Protein AF-A0A7J7R037-F1 (afdb_monomer_lite)

InterPro domains:
  IPR024990 Anaphase-promoting complex subunit 1 [PTHR12827] (2-109)
  IPR041221 Anaphase-promoting complex subunit 1, C-terminal [PF18122] (2-91)

Sequence (140 aa):
MSETSELWQIKLVLEFFSSRSHQERLQTHPKRGLFMNSEFLPVVKCSIDNTLDQWLQAGGDVCLHAYLSGQPWEESQLSMLACFLVYHSVPAPRHLPSVGLEGSTSFAELLFKCKQLKMPVRALLRLAPLLLGNPQPMVM

Structure (mmCIF, N/CA/C/O backbone):
data_AF-A0A7J7R037-F1
#
_entry.id   AF-A0A7J7R037-F1
#
loop_
_atom_site.group_PDB
_atom_site.id
_atom_site.type_symbol
_atom_site.label_atom_id
_atom_site.label_alt_id
_atom_site.label_comp_id
_atom_site.label_asym_id
_atom_site.label_entity_id
_atom_site.label_seq_id
_atom_site.pdbx_PDB_ins_code
_atom_site.Cartn_x
_atom_site.Cartn_y
_atom_site.Cartn_z
_atom_site.occupancy
_atom_site.B_iso_or_equiv
_atom_site.auth_seq_id
_atom_site.auth_comp_id
_atom_site.auth_asym_id
_atom_site.auth_atom_id
_atom_site.pdbx_PDB_model_num
ATOM 1 N N . MET A 1 1 ? -4.457 20.811 -0.399 1.00 49.62 1 MET A N 1
ATOM 2 C CA . MET A 1 1 ? -4.689 19.355 -0.501 1.00 49.62 1 MET A CA 1
ATOM 3 C C . MET A 1 1 ? -3.396 18.734 -0.996 1.00 49.62 1 MET A C 1
ATOM 5 O O . MET A 1 1 ? -2.815 19.300 -1.910 1.00 49.62 1 MET A O 1
ATOM 9 N N . SER A 1 2 ? -2.897 17.674 -0.360 1.00 63.12 2 SER A N 1
ATOM 10 C CA . SER A 1 2 ? -1.714 16.962 -0.861 1.00 63.12 2 SER A CA 1
ATOM 11 C C . SER A 1 2 ? -2.147 16.063 -2.022 1.00 63.12 2 SER A C 1
ATOM 13 O O . SER A 1 2 ? -3.091 15.285 -1.874 1.00 63.12 2 SER A O 1
ATOM 15 N N . GLU A 1 3 ? -1.539 16.230 -3.194 1.00 82.69 3 GLU A N 1
ATOM 16 C CA . GLU A 1 3 ? -1.878 15.465 -4.394 1.00 82.69 3 GLU A CA 1
ATOM 17 C C . GLU A 1 3 ? -1.065 14.165 -4.451 1.00 82.69 3 GLU A C 1
ATOM 19 O O . GLU A 1 3 ? 0.148 14.170 -4.282 1.00 82.69 3 GLU A O 1
ATOM 24 N N . THR A 1 4 ? -1.724 13.033 -4.716 1.00 93.25 4 THR A N 1
ATOM 25 C CA . THR A 1 4 ? -1.071 11.712 -4.854 1.00 93.25 4 THR A CA 1
ATOM 26 C C . THR A 1 4 ? -0.786 11.338 -6.314 1.00 93.25 4 THR A C 1
ATOM 28 O O . THR A 1 4 ? -0.434 10.196 -6.617 1.00 93.25 4 THR A O 1
ATOM 31 N N . SER A 1 5 ? -0.952 12.286 -7.239 1.00 92.62 5 SER A N 1
ATOM 32 C CA . SER A 1 5 ? -0.840 12.099 -8.692 1.00 92.62 5 SER A CA 1
ATOM 33 C C . SER A 1 5 ? 0.543 11.593 -9.116 1.00 92.62 5 SER A C 1
ATOM 35 O O . SER A 1 5 ? 0.643 10.630 -9.877 1.00 92.62 5 SER A O 1
ATOM 37 N N . GLU A 1 6 ? 1.610 12.173 -8.575 1.00 93.62 6 GLU A N 1
ATOM 38 C CA . GLU A 1 6 ? 2.991 11.750 -8.839 1.00 93.62 6 GLU A CA 1
ATOM 39 C C . GLU A 1 6 ? 3.255 10.329 -8.325 1.00 93.62 6 GLU A C 1
ATOM 41 O O . GLU A 1 6 ? 3.854 9.501 -9.014 1.00 93.62 6 GLU A O 1
ATOM 46 N N . LEU A 1 7 ? 2.726 9.993 -7.144 1.00 95.19 7 LEU A N 1
ATOM 47 C CA . LEU A 1 7 ? 2.860 8.656 -6.568 1.00 95.19 7 LEU A CA 1
ATOM 48 C C . LEU A 1 7 ? 2.151 7.592 -7.417 1.00 95.19 7 LEU A C 1
ATOM 50 O O . LEU A 1 7 ? 2.667 6.483 -7.577 1.00 95.19 7 LEU A O 1
ATOM 54 N N . TRP A 1 8 ? 1.004 7.929 -8.016 1.00 94.56 8 TRP A N 1
ATOM 55 C CA . TRP A 1 8 ? 0.341 7.073 -9.003 1.00 94.56 8 TRP A CA 1
ATOM 56 C C . TRP A 1 8 ? 1.224 6.813 -10.222 1.00 94.56 8 TRP A C 1
ATOM 58 O O . TRP A 1 8 ? 1.321 5.670 -10.670 1.00 94.56 8 TRP A O 1
ATOM 68 N N . GLN A 1 9 ? 1.890 7.841 -10.747 1.00 94.19 9 GLN A N 1
ATOM 69 C CA . GLN A 1 9 ? 2.790 7.692 -11.892 1.00 94.19 9 GLN A CA 1
ATOM 70 C C . GLN A 1 9 ? 3.982 6.794 -11.547 1.00 94.19 9 GLN A C 1
ATOM 72 O O . GLN A 1 9 ? 4.280 5.862 -12.296 1.00 94.19 9 GLN A O 1
ATOM 77 N N . ILE A 1 10 ? 4.611 7.002 -10.385 1.00 93.50 10 ILE A N 1
ATOM 78 C CA . ILE A 1 10 ? 5.717 6.155 -9.915 1.00 93.50 10 ILE A CA 1
ATOM 79 C C . ILE A 1 10 ? 5.256 4.703 -9.767 1.00 93.50 10 ILE A C 1
ATOM 81 O O . ILE A 1 10 ? 5.921 3.786 -10.252 1.00 93.50 10 ILE A O 1
ATOM 85 N N . LYS A 1 11 ? 4.095 4.474 -9.148 1.00 93.94 11 LYS A N 1
ATOM 86 C CA . LYS A 1 11 ? 3.514 3.135 -9.010 1.00 93.94 11 LYS A CA 1
ATOM 87 C C . LYS A 1 11 ? 3.309 2.460 -10.366 1.00 93.94 11 LYS A C 1
ATOM 89 O O . LYS A 1 11 ? 3.709 1.308 -10.523 1.00 93.94 11 LYS A O 1
ATOM 94 N N . LEU A 1 12 ? 2.732 3.164 -11.340 1.00 92.06 12 LEU A N 1
ATOM 95 C CA . LEU A 1 12 ? 2.508 2.635 -12.689 1.00 92.06 12 LEU A CA 1
ATOM 96 C C . LEU A 1 12 ? 3.821 2.258 -13.377 1.00 92.06 12 LEU A C 1
ATOM 98 O O . LEU A 1 12 ? 3.905 1.199 -13.996 1.00 92.06 12 LEU A O 1
ATOM 102 N N . VAL A 1 13 ? 4.862 3.081 -13.227 1.00 91.19 13 VAL A N 1
ATOM 103 C CA . VAL A 1 13 ? 6.208 2.764 -13.722 1.00 91.19 13 VAL A CA 1
ATOM 104 C C . VAL A 1 13 ? 6.725 1.478 -13.068 1.00 91.19 13 VAL A C 1
ATOM 106 O O . VAL A 1 13 ? 7.125 0.549 -13.770 1.00 91.19 13 VAL A O 1
ATOM 109 N N . LEU A 1 14 ? 6.666 1.368 -11.738 1.00 89.69 14 LEU A N 1
ATOM 110 C CA . LEU A 1 14 ? 7.126 0.176 -11.013 1.00 89.69 14 LEU A CA 1
ATOM 111 C C . LEU A 1 14 ? 6.347 -1.094 -11.407 1.00 89.69 14 LEU A C 1
ATOM 113 O O . LEU A 1 14 ? 6.936 -2.167 -11.558 1.00 89.69 14 LEU A O 1
ATOM 117 N N . GLU A 1 15 ? 5.032 -0.995 -11.599 1.00 89.25 15 GLU A N 1
ATOM 118 C CA . GLU A 1 15 ? 4.180 -2.103 -12.053 1.00 89.25 15 GLU A CA 1
ATOM 119 C C . GLU A 1 15 ? 4.481 -2.506 -13.501 1.00 89.25 15 GLU A C 1
ATOM 121 O O . GLU A 1 15 ? 4.592 -3.695 -13.804 1.00 89.25 15 GLU A O 1
ATOM 126 N N . PHE A 1 16 ? 4.706 -1.536 -14.388 1.00 87.31 16 PHE A N 1
ATOM 127 C CA . PHE A 1 16 ? 5.069 -1.793 -15.779 1.00 87.31 16 PHE A CA 1
ATOM 128 C C . PHE A 1 16 ? 6.383 -2.575 -15.891 1.00 87.31 16 PHE A C 1
ATOM 130 O O . PHE A 1 16 ? 6.437 -3.603 -16.573 1.00 87.31 16 PHE A O 1
ATOM 137 N N . PHE A 1 17 ? 7.425 -2.142 -15.177 1.00 83.50 17 PHE A N 1
ATOM 138 C CA . PHE A 1 17 ? 8.735 -2.803 -15.202 1.00 83.50 17 PHE A CA 1
ATOM 139 C C . PHE A 1 17 ? 8.759 -4.152 -14.469 1.00 83.50 17 PHE A C 1
ATOM 141 O O . PHE A 1 17 ? 9.604 -4.995 -14.768 1.00 83.50 17 PHE A O 1
ATOM 148 N N . SER A 1 18 ? 7.824 -4.397 -13.547 1.00 82.50 18 SER A N 1
ATOM 149 C CA . SER A 1 18 ? 7.661 -5.704 -12.890 1.00 82.50 18 SER A CA 1
ATOM 150 C C . SER A 1 18 ? 6.708 -6.658 -13.626 1.00 82.50 18 SER A C 1
ATOM 152 O O . SER A 1 18 ? 6.551 -7.807 -13.211 1.00 82.50 18 SER A O 1
ATOM 154 N N . SER A 1 19 ? 6.091 -6.221 -14.729 1.00 82.9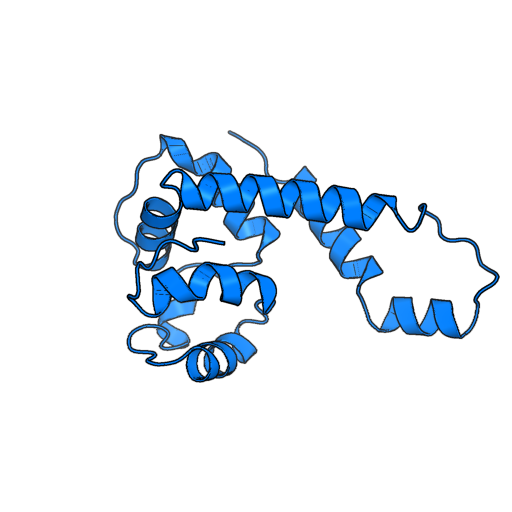4 19 SER A N 1
ATOM 155 C CA . SER A 1 19 ? 5.152 -7.038 -15.502 1.00 82.94 19 SER A CA 1
ATOM 156 C C . SER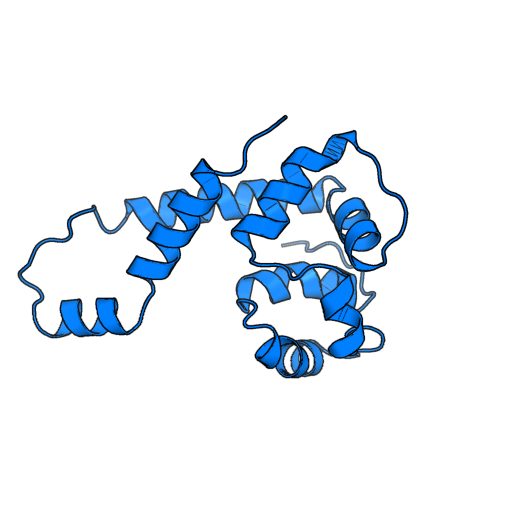 A 1 19 ? 5.837 -8.196 -16.241 1.00 82.94 19 SER A C 1
ATOM 158 O O . SER A 1 19 ? 6.928 -8.052 -16.803 1.00 82.94 19 SER A O 1
ATOM 160 N N . ARG A 1 20 ? 5.154 -9.349 -16.316 1.00 74.75 20 ARG A N 1
ATOM 161 C CA . ARG A 1 20 ? 5.646 -10.532 -17.050 1.00 74.75 20 ARG A CA 1
ATOM 162 C C . ARG A 1 20 ? 5.908 -10.236 -18.524 1.00 74.75 20 ARG A C 1
ATOM 164 O O . ARG A 1 20 ? 6.950 -10.613 -19.038 1.00 74.75 20 ARG A O 1
ATOM 171 N N . SER A 1 21 ? 5.024 -9.476 -19.168 1.00 72.25 21 SER A N 1
ATOM 172 C CA . SER A 1 21 ? 5.177 -9.056 -20.565 1.00 72.25 21 SER A CA 1
ATOM 173 C C . SER A 1 21 ? 6.453 -8.251 -20.814 1.00 72.25 21 SER A C 1
ATOM 175 O O . SER A 1 21 ? 7.064 -8.366 -21.874 1.00 72.25 21 SER A O 1
ATOM 177 N N . HIS A 1 22 ? 6.881 -7.427 -19.852 1.00 72.81 22 HIS A N 1
ATOM 178 C CA . HIS A 1 22 ? 8.147 -6.706 -19.967 1.00 72.81 22 HIS A CA 1
ATOM 179 C C . HIS A 1 22 ? 9.339 -7.643 -19.743 1.00 72.81 22 HIS A C 1
ATOM 181 O O . HIS A 1 22 ? 10.321 -7.583 -20.488 1.00 72.81 22 HIS A O 1
ATOM 187 N N . GLN A 1 23 ? 9.271 -8.507 -18.729 1.00 73.12 23 GLN A N 1
ATOM 188 C CA . GLN A 1 23 ? 10.337 -9.467 -18.433 1.00 73.12 23 GLN A CA 1
ATOM 189 C C . GLN A 1 23 ? 10.572 -10.433 -19.604 1.00 73.12 23 GLN A C 1
ATOM 191 O O . GLN A 1 23 ? 11.717 -10.657 -19.990 1.00 73.12 23 GLN A O 1
ATOM 196 N N . GLU A 1 24 ? 9.507 -10.927 -20.234 1.00 71.12 24 GLU A N 1
ATOM 197 C CA . GLU A 1 24 ? 9.573 -11.791 -21.419 1.00 71.12 24 GLU A CA 1
ATOM 198 C C . GLU A 1 24 ? 10.230 -11.085 -22.613 1.00 71.12 24 GLU A C 1
ATOM 200 O O . GLU A 1 24 ? 11.092 -11.667 -23.273 1.00 71.12 24 GLU A O 1
ATOM 205 N N . ARG A 1 25 ? 9.900 -9.807 -22.857 1.00 71.12 25 ARG A N 1
ATOM 206 C CA . ARG A 1 25 ? 10.522 -8.993 -23.920 1.00 71.12 25 ARG A CA 1
ATOM 207 C C . ARG A 1 25 ? 12.009 -8.727 -23.683 1.00 71.12 25 ARG A C 1
ATOM 209 O O . ARG A 1 25 ? 12.777 -8.698 -24.642 1.00 71.12 25 ARG A O 1
ATOM 216 N N . LEU A 1 26 ? 12.419 -8.537 -22.427 1.00 66.56 26 LEU A N 1
ATOM 217 C CA . LEU A 1 26 ? 13.834 -8.412 -22.062 1.00 66.56 26 LEU A CA 1
ATOM 218 C C . LEU A 1 26 ? 14.597 -9.713 -22.319 1.00 66.56 26 LEU A C 1
ATOM 220 O O . LEU A 1 26 ? 15.706 -9.669 -22.845 1.00 66.56 26 LEU A O 1
ATOM 224 N N . GLN A 1 27 ? 13.994 -10.860 -21.995 1.00 66.31 27 GLN A N 1
ATOM 225 C CA . GLN A 1 27 ? 14.602 -12.168 -22.251 1.00 66.31 27 GLN A CA 1
ATOM 226 C C . GLN A 1 27 ? 14.734 -12.468 -23.752 1.00 66.31 27 GLN A C 1
ATOM 228 O O . GLN A 1 27 ? 15.749 -13.016 -24.174 1.00 66.31 27 GLN A O 1
ATOM 233 N N . THR A 1 28 ? 13.753 -12.078 -24.577 1.00 67.94 28 THR A N 1
ATOM 234 C CA . THR A 1 28 ? 13.807 -12.290 -26.039 1.00 67.94 28 THR A CA 1
ATOM 235 C C . THR A 1 28 ? 14.739 -11.315 -26.762 1.00 67.94 28 THR A C 1
ATOM 237 O O . THR A 1 28 ? 15.314 -11.669 -27.793 1.00 67.94 28 THR A O 1
ATOM 240 N N . HIS A 1 29 ? 14.926 -10.097 -26.245 1.00 66.62 29 HIS A N 1
ATOM 241 C CA . HIS A 1 29 ? 15.754 -9.067 -26.882 1.00 66.62 29 HIS A CA 1
ATOM 242 C C . HIS A 1 29 ? 16.679 -8.340 -25.887 1.00 66.62 29 HIS A C 1
ATOM 244 O O . HIS A 1 29 ? 16.525 -7.135 -25.671 1.00 66.62 29 HIS A O 1
ATOM 250 N N . PRO A 1 30 ? 17.714 -9.018 -25.355 1.00 62.69 30 PRO A N 1
ATOM 251 C CA . PRO A 1 30 ? 18.591 -8.469 -24.313 1.00 62.69 30 PRO A CA 1
ATOM 252 C C . PRO A 1 30 ? 19.436 -7.261 -24.762 1.00 62.69 30 PRO A C 1
ATOM 254 O O . PRO A 1 30 ? 20.009 -6.568 -23.930 1.00 62.69 30 PRO A O 1
ATOM 257 N N . LYS A 1 31 ? 19.525 -6.988 -26.075 1.00 56.53 31 LYS A N 1
ATOM 258 C CA . LYS A 1 31 ? 20.323 -5.889 -26.656 1.00 56.53 31 LYS A CA 1
ATOM 259 C C . LYS A 1 31 ? 19.547 -4.584 -26.888 1.00 56.53 31 LYS A C 1
ATOM 261 O O . LYS A 1 31 ? 20.156 -3.597 -27.294 1.00 56.53 31 LYS A O 1
ATOM 266 N N . ARG A 1 32 ? 18.226 -4.539 -26.655 1.00 58.94 32 ARG A N 1
ATOM 267 C CA . ARG A 1 32 ? 17.497 -3.258 -26.596 1.00 58.94 32 ARG A CA 1
ATOM 268 C C . ARG A 1 32 ? 17.715 -2.673 -25.208 1.00 58.94 32 ARG A C 1
ATOM 270 O O . ARG A 1 32 ? 17.072 -3.108 -24.259 1.00 58.94 32 ARG A O 1
ATOM 277 N N . GLY A 1 33 ? 18.657 -1.734 -25.110 1.00 54.88 33 GLY A N 1
ATOM 278 C CA . GLY A 1 33 ? 18.943 -1.003 -23.878 1.00 54.88 33 GLY A CA 1
ATOM 279 C C . GLY A 1 33 ? 17.657 -0.514 -23.212 1.00 54.88 33 GLY A C 1
ATOM 280 O O . GLY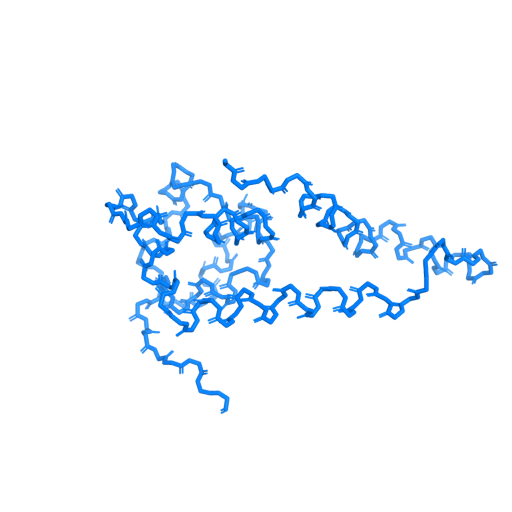 A 1 33 ? 16.731 -0.054 -23.884 1.00 54.88 33 GLY A O 1
ATOM 281 N N . LEU A 1 34 ? 17.584 -0.676 -21.893 1.00 56.34 34 LEU A N 1
ATOM 282 C CA . LEU A 1 34 ? 16.479 -0.158 -21.099 1.00 56.34 34 LEU A CA 1
ATOM 283 C C . LEU A 1 34 ? 16.404 1.365 -21.270 1.00 56.34 34 LEU A C 1
ATOM 285 O O . LEU A 1 34 ? 17.425 2.046 -21.288 1.00 56.34 34 LEU A O 1
ATOM 289 N N . PHE A 1 35 ? 15.188 1.906 -21.337 1.00 60.91 35 PHE A N 1
ATOM 290 C CA . PHE A 1 35 ? 14.960 3.356 -21.320 1.00 60.91 35 PHE A CA 1
ATOM 291 C C . PHE A 1 35 ? 15.329 3.985 -19.956 1.00 60.91 35 PHE A C 1
ATOM 293 O O . PHE A 1 35 ? 15.422 5.201 -19.842 1.00 60.91 35 PHE A O 1
ATOM 300 N N . MET A 1 36 ? 15.546 3.161 -18.919 1.00 61.19 36 MET A N 1
ATOM 301 C CA . MET A 1 36 ? 15.989 3.569 -17.584 1.00 61.19 36 MET A CA 1
ATOM 302 C C . MET A 1 36 ? 17.036 2.606 -17.019 1.00 61.19 36 MET A C 1
ATOM 304 O O . MET A 1 36 ? 16.936 1.393 -17.200 1.00 61.19 36 MET A O 1
ATOM 308 N N . ASN A 1 37 ? 18.015 3.143 -16.289 1.00 60.84 37 ASN A N 1
ATOM 309 C CA . ASN A 1 37 ? 19.033 2.356 -15.592 1.00 60.84 37 ASN A CA 1
ATOM 310 C C . ASN A 1 37 ? 18.370 1.398 -14.587 1.00 60.84 37 ASN A C 1
ATOM 312 O O . ASN A 1 37 ? 17.551 1.822 -13.769 1.00 60.84 37 ASN A O 1
ATOM 316 N N . SER A 1 38 ? 18.729 0.111 -14.639 1.00 65.06 38 SER A N 1
ATOM 317 C CA . SER A 1 38 ? 18.061 -0.958 -13.878 1.00 65.06 38 SER A CA 1
ATOM 318 C C . SER A 1 38 ? 18.105 -0.774 -12.360 1.00 65.06 38 SER A C 1
ATOM 320 O O . SER A 1 38 ? 17.248 -1.310 -11.665 1.00 65.06 38 SER A O 1
ATOM 322 N N . GLU A 1 39 ? 19.074 -0.019 -11.843 1.00 78.06 39 GLU A N 1
ATOM 323 C CA . GLU A 1 39 ? 19.270 0.180 -10.401 1.00 78.06 39 GLU A CA 1
ATOM 324 C C . GLU A 1 39 ? 18.474 1.351 -9.815 1.00 78.06 39 GLU A C 1
ATOM 326 O O . GLU A 1 39 ? 18.241 1.392 -8.610 1.00 78.06 39 GLU A O 1
ATOM 331 N N . PHE A 1 40 ? 17.976 2.273 -10.643 1.00 85.00 40 PHE A N 1
ATOM 332 C CA . PHE A 1 40 ? 17.237 3.437 -10.147 1.00 85.00 40 PHE A CA 1
ATOM 333 C C . PHE A 1 40 ? 15.855 3.062 -9.591 1.00 85.00 40 PHE A C 1
ATOM 335 O O . PHE A 1 40 ? 15.468 3.513 -8.514 1.00 85.00 40 PHE A O 1
ATOM 342 N N . LEU A 1 41 ? 15.111 2.201 -10.294 1.00 88.12 41 LEU A N 1
ATOM 343 C CA . LEU A 1 41 ? 13.756 1.808 -9.887 1.00 88.12 41 LEU A CA 1
ATOM 344 C C . LEU A 1 41 ? 13.721 1.062 -8.540 1.00 88.12 41 LEU A C 1
ATOM 346 O O . LEU A 1 41 ? 12.857 1.386 -7.722 1.00 88.12 41 LEU A O 1
ATOM 350 N N . PRO A 1 42 ? 14.639 0.114 -8.256 1.00 89.00 42 PRO A N 1
ATOM 351 C CA . PRO A 1 42 ? 14.784 -0.450 -6.918 1.00 89.00 42 PRO A CA 1
ATOM 352 C C . PRO A 1 42 ? 15.040 0.603 -5.837 1.00 89.00 42 PRO A C 1
ATOM 354 O O . PRO A 1 42 ? 14.412 0.529 -4.786 1.00 89.00 42 PRO A O 1
ATOM 357 N N . VAL A 1 43 ? 15.898 1.600 -6.089 1.00 91.62 43 VAL A N 1
ATOM 358 C CA . VAL A 1 43 ? 16.188 2.668 -5.114 1.00 91.62 43 VAL A CA 1
ATOM 359 C C . VAL A 1 43 ? 14.941 3.502 -4.822 1.00 91.62 43 VAL A C 1
ATOM 361 O O . VAL A 1 43 ? 14.607 3.702 -3.656 1.00 91.62 43 VAL A O 1
ATOM 364 N N . VAL A 1 44 ? 14.209 3.927 -5.858 1.00 92.12 44 VAL A N 1
ATOM 365 C CA . VAL A 1 44 ? 12.944 4.668 -5.695 1.00 92.12 44 VAL A CA 1
ATOM 366 C C . VAL A 1 44 ? 11.932 3.844 -4.903 1.00 92.12 44 VAL A C 1
ATOM 368 O O . VAL A 1 44 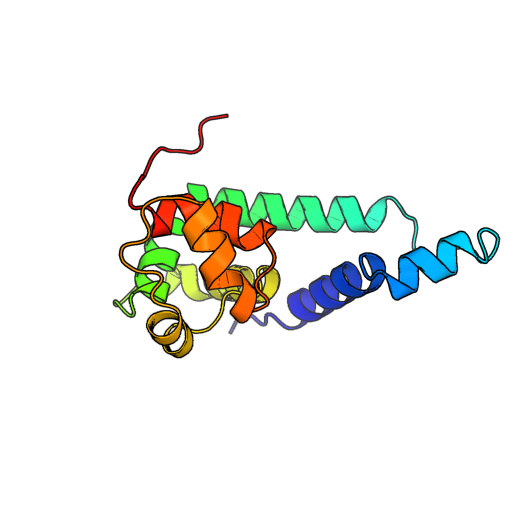? 11.344 4.341 -3.944 1.00 92.12 44 VAL A O 1
ATOM 371 N N . LYS A 1 45 ? 11.762 2.568 -5.265 1.00 92.50 45 LYS A N 1
ATOM 372 C CA . LYS A 1 45 ? 10.859 1.653 -4.566 1.00 92.50 45 LYS A CA 1
ATOM 373 C C . LYS A 1 45 ? 11.228 1.525 -3.086 1.00 92.50 45 LYS A C 1
ATOM 375 O O . LYS A 1 45 ? 10.362 1.706 -2.239 1.00 92.50 45 LYS A O 1
ATOM 380 N N . CYS A 1 46 ? 12.494 1.241 -2.776 1.00 93.44 46 CYS A N 1
ATOM 381 C CA . CYS A 1 46 ? 12.961 1.094 -1.399 1.00 93.44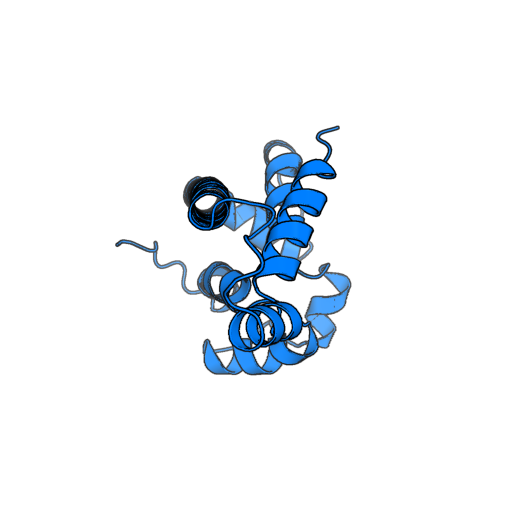 46 CYS A CA 1
ATOM 382 C C . CYS A 1 46 ? 12.806 2.391 -0.601 1.00 93.44 46 CYS A C 1
ATOM 384 O O . CYS A 1 46 ? 12.434 2.337 0.564 1.00 93.44 46 CYS A O 1
ATOM 386 N N . SER A 1 47 ? 13.045 3.553 -1.214 1.00 95.38 47 SER A N 1
ATOM 387 C CA . SER A 1 47 ? 12.831 4.840 -0.549 1.00 95.38 47 SER A CA 1
ATOM 388 C C . SER A 1 47 ? 11.370 5.023 -0.139 1.00 95.38 47 SER A C 1
ATOM 390 O O . SER A 1 47 ? 11.110 5.408 0.996 1.00 95.38 47 SER A O 1
ATOM 392 N N . ILE A 1 48 ? 10.422 4.719 -1.033 1.00 95.19 48 ILE A N 1
ATOM 393 C CA . ILE A 1 48 ? 8.986 4.818 -0.734 1.00 95.19 48 ILE A CA 1
ATOM 394 C C . ILE A 1 48 ? 8.582 3.784 0.320 1.00 95.19 48 ILE A C 1
ATOM 396 O O . ILE A 1 48 ? 7.915 4.144 1.288 1.00 95.19 48 ILE A O 1
ATOM 400 N N . ASP A 1 49 ? 9.009 2.526 0.153 1.00 94.44 49 ASP A N 1
ATOM 401 C CA . ASP A 1 49 ? 8.742 1.441 1.105 1.00 94.44 49 ASP A CA 1
ATOM 402 C C . ASP A 1 49 ? 9.222 1.847 2.515 1.00 94.44 49 ASP A C 1
ATOM 404 O O . ASP A 1 49 ? 8.441 1.799 3.460 1.00 94.44 49 ASP A O 1
ATOM 408 N N . ASN A 1 50 ? 10.453 2.356 2.644 1.00 95.62 50 ASN A N 1
ATOM 409 C CA . ASN A 1 50 ? 11.024 2.790 3.921 1.00 95.62 50 ASN A CA 1
ATOM 410 C C . ASN A 1 50 ? 10.257 3.960 4.548 1.00 95.62 50 ASN A C 1
ATOM 412 O O . ASN A 1 50 ? 9.999 3.945 5.748 1.00 95.62 50 ASN A O 1
ATOM 416 N N . THR A 1 51 ? 9.890 4.978 3.765 1.00 96.44 51 THR A N 1
ATOM 417 C CA . THR A 1 51 ? 9.131 6.126 4.284 1.00 96.44 51 THR A CA 1
ATOM 418 C C . THR A 1 51 ? 7.750 5.706 4.789 1.00 96.44 51 THR A C 1
ATOM 420 O O . THR A 1 51 ? 7.316 6.166 5.845 1.00 96.44 51 THR A O 1
ATOM 423 N N . LEU A 1 52 ? 7.059 4.820 4.067 1.00 95.31 52 LEU A N 1
ATOM 424 C CA . LEU A 1 52 ? 5.749 4.315 4.483 1.00 95.31 52 LEU A CA 1
ATOM 425 C C . LEU A 1 52 ? 5.851 3.384 5.698 1.00 95.31 52 LEU A C 1
ATOM 427 O O . LEU A 1 52 ? 5.003 3.460 6.584 1.00 95.31 52 LEU A O 1
ATOM 431 N N . ASP A 1 53 ? 6.896 2.559 5.773 1.00 94.06 53 ASP A N 1
ATOM 432 C CA . ASP A 1 53 ? 7.136 1.675 6.917 1.00 94.06 53 ASP A CA 1
ATOM 433 C C . ASP A 1 53 ? 7.488 2.479 8.182 1.00 94.06 53 ASP A C 1
ATOM 435 O O . ASP A 1 53 ? 6.964 2.193 9.257 1.00 94.06 53 ASP A O 1
ATOM 439 N N . GLN A 1 54 ? 8.285 3.546 8.060 1.00 95.06 54 GLN A N 1
ATOM 440 C CA . GLN A 1 54 ? 8.554 4.478 9.164 1.00 95.06 54 GLN A CA 1
ATOM 441 C C . GLN A 1 54 ? 7.284 5.189 9.637 1.00 95.06 54 GLN A C 1
ATOM 443 O O . GLN A 1 54 ? 7.064 5.323 10.839 1.00 95.06 54 GLN A O 1
ATOM 448 N N . TRP A 1 55 ? 6.430 5.624 8.708 1.00 94.94 55 TRP A N 1
ATOM 449 C CA . TRP A 1 55 ? 5.145 6.229 9.053 1.00 94.94 55 TRP A CA 1
ATOM 450 C C . TRP A 1 55 ? 4.225 5.249 9.793 1.00 94.94 55 TRP A C 1
ATOM 452 O O . TRP A 1 55 ? 3.635 5.620 10.807 1.00 94.94 55 TRP A O 1
ATOM 462 N N . LEU A 1 56 ? 4.145 3.993 9.339 1.00 92.75 56 LEU A N 1
ATOM 463 C CA . LEU A 1 56 ? 3.397 2.947 10.041 1.00 92.75 56 LEU A CA 1
ATOM 464 C C . LEU A 1 56 ? 3.914 2.755 11.472 1.00 92.75 56 LEU A C 1
ATOM 466 O O . LEU A 1 56 ? 3.117 2.738 12.403 1.00 92.75 56 LEU A O 1
ATOM 470 N N . GLN A 1 57 ? 5.234 2.666 11.653 1.00 90.31 57 GLN A N 1
ATOM 471 C CA . GLN A 1 57 ? 5.864 2.492 12.969 1.00 90.31 57 GLN A CA 1
ATOM 472 C C . GLN A 1 57 ? 5.699 3.709 13.892 1.00 90.31 57 GLN A C 1
ATOM 474 O O . GLN A 1 57 ? 5.684 3.556 15.111 1.00 90.31 57 GLN A O 1
ATOM 479 N N . ALA A 1 58 ? 5.560 4.911 13.332 1.00 91.69 58 ALA A N 1
ATOM 480 C CA . ALA A 1 58 ? 5.372 6.152 14.081 1.00 91.69 58 ALA A CA 1
ATOM 481 C C . ALA A 1 58 ? 3.915 6.397 14.536 1.00 91.69 58 ALA A C 1
ATOM 483 O O . ALA A 1 58 ? 3.598 7.501 14.979 1.00 91.69 58 ALA A O 1
ATOM 484 N N . GLY A 1 59 ? 3.029 5.400 14.425 1.00 88.81 59 GLY A N 1
ATOM 485 C CA . GLY A 1 59 ? 1.617 5.490 14.825 1.00 88.81 59 GLY A CA 1
ATOM 486 C C . GLY A 1 59 ? 0.626 5.619 13.662 1.00 88.81 59 GLY A C 1
ATOM 487 O O . GLY A 1 59 ? -0.575 5.796 13.881 1.00 88.81 59 GLY A O 1
ATOM 488 N N . GLY A 1 60 ? 1.096 5.541 12.411 1.00 90.75 60 GLY A N 1
ATOM 489 C CA . GLY A 1 60 ? 0.229 5.504 11.228 1.00 90.75 60 GLY A CA 1
ATOM 490 C C . GLY A 1 60 ? -0.626 4.234 11.141 1.00 90.75 60 GLY A C 1
ATOM 491 O O . GLY A 1 60 ? -1.691 4.238 10.523 1.00 90.75 60 GLY A O 1
ATOM 492 N N . ASP A 1 61 ? -0.193 3.164 11.803 1.00 89.12 61 ASP A N 1
ATOM 493 C CA . ASP A 1 61 ? -0.887 1.885 11.931 1.00 89.12 61 ASP A CA 1
ATOM 494 C C . ASP A 1 61 ? -2.277 2.030 12.590 1.00 89.12 61 ASP A C 1
ATOM 496 O O . ASP A 1 61 ? -3.255 1.470 12.088 1.00 89.12 61 ASP A O 1
ATOM 500 N N . VAL A 1 62 ? -2.402 2.866 13.628 1.00 88.81 62 VAL A N 1
ATOM 501 C CA . VAL A 1 62 ? -3.679 3.179 14.299 1.00 88.81 62 VAL A CA 1
ATOM 502 C C . VAL A 1 62 ? -4.646 3.880 13.343 1.00 88.81 62 VAL A C 1
ATOM 504 O O . VAL A 1 62 ? -5.820 3.512 13.253 1.00 88.81 62 VAL A O 1
ATOM 507 N N . CYS A 1 63 ? -4.151 4.862 12.585 1.00 90.50 63 CYS A N 1
ATOM 508 C CA . CYS A 1 63 ? -4.941 5.593 11.592 1.00 90.50 63 CYS A CA 1
ATOM 509 C C . CYS A 1 63 ? -5.404 4.672 10.452 1.00 90.50 63 CYS A C 1
ATOM 511 O O . CYS A 1 63 ? -6.571 4.686 10.055 1.00 90.50 63 CYS A O 1
ATOM 513 N N . LEU A 1 64 ? -4.511 3.808 9.967 1.00 89.88 64 LEU A N 1
ATOM 514 C CA . LEU A 1 64 ? -4.827 2.821 8.941 1.00 89.88 64 LEU A CA 1
ATOM 515 C C . LEU A 1 64 ? -5.869 1.805 9.427 1.00 89.88 64 LEU A C 1
ATOM 517 O O . LEU A 1 64 ? -6.814 1.504 8.699 1.00 89.88 64 LEU A O 1
ATOM 521 N N . HIS A 1 65 ? -5.747 1.310 10.659 1.00 87.00 65 HIS A N 1
ATOM 522 C CA . HIS A 1 65 ? -6.739 0.417 11.255 1.00 87.00 65 HIS A CA 1
ATOM 523 C C . HIS A 1 65 ? -8.114 1.095 11.393 1.00 87.00 65 HIS A C 1
ATOM 525 O O . HIS A 1 65 ? -9.137 0.505 11.033 1.00 87.00 65 HIS A O 1
ATOM 531 N N . ALA A 1 66 ? -8.155 2.350 11.851 1.00 87.94 66 ALA A N 1
ATOM 532 C CA . ALA A 1 66 ? -9.388 3.136 11.929 1.00 87.94 66 ALA A CA 1
ATOM 533 C C . ALA A 1 66 ? -10.035 3.333 10.545 1.00 87.94 66 ALA A C 1
ATOM 535 O O . ALA A 1 66 ? -11.237 3.122 10.393 1.00 87.94 66 ALA A O 1
ATOM 536 N N . TYR A 1 67 ? -9.235 3.621 9.511 1.00 88.69 67 TYR A N 1
ATOM 537 C CA . TYR A 1 67 ? -9.714 3.708 8.128 1.00 88.69 67 TYR A CA 1
ATOM 538 C C . TYR A 1 67 ? -10.352 2.401 7.644 1.00 88.69 67 TYR A C 1
ATOM 540 O O . TYR A 1 67 ? -11.458 2.414 7.101 1.00 88.69 67 TYR A O 1
ATOM 548 N N . LEU A 1 68 ? -9.679 1.264 7.851 1.00 84.62 68 LEU A N 1
ATOM 549 C CA . LEU A 1 68 ? -10.161 -0.047 7.400 1.00 84.62 68 LEU A CA 1
ATOM 550 C C . LEU A 1 68 ? -11.438 -0.485 8.130 1.00 84.62 68 LEU A C 1
ATOM 552 O O . LEU A 1 68 ? -12.303 -1.102 7.513 1.00 84.62 68 LEU A O 1
ATOM 556 N N . SER A 1 69 ? -11.566 -0.129 9.410 1.00 82.12 69 SER A N 1
ATOM 557 C CA . SER A 1 69 ? -12.745 -0.405 10.246 1.00 82.12 69 SER A CA 1
ATOM 558 C C . SER A 1 69 ? -13.868 0.632 10.100 1.00 82.12 69 SER A C 1
ATOM 560 O O . SER A 1 69 ? -14.934 0.472 10.694 1.00 82.12 69 SER A O 1
ATOM 562 N N . GLY A 1 70 ? -13.658 1.695 9.313 1.00 82.88 70 GLY A N 1
ATOM 563 C CA . GLY A 1 70 ? -14.631 2.776 9.128 1.00 82.88 70 GLY A CA 1
ATOM 564 C C . GLY A 1 70 ? -14.870 3.634 10.378 1.00 82.88 70 GLY A C 1
ATOM 565 O O . GLY A 1 70 ? -15.894 4.310 10.462 1.00 82.88 70 GLY A O 1
ATOM 566 N N . GLN A 1 71 ? -13.955 3.593 11.346 1.00 84.12 71 GLN A N 1
ATOM 567 C CA . GLN A 1 71 ? -13.977 4.421 12.553 1.00 84.12 71 GLN A CA 1
ATOM 568 C C . GLN A 1 71 ? -13.461 5.835 12.254 1.00 84.12 71 GLN A C 1
ATOM 570 O O . GLN A 1 71 ? -12.767 6.022 11.261 1.00 84.12 71 GLN A O 1
ATOM 575 N N . PRO A 1 72 ? -13.764 6.852 13.078 1.00 84.31 72 PRO A N 1
ATOM 576 C CA . PRO A 1 72 ? -13.145 8.168 12.932 1.00 84.31 72 PRO A CA 1
ATOM 577 C C . PRO A 1 72 ? -11.631 8.103 13.204 1.00 84.31 72 PRO A C 1
ATOM 579 O O . PRO A 1 72 ? -11.182 7.373 14.087 1.00 84.31 72 PRO A O 1
ATOM 582 N N . TRP A 1 73 ? -10.846 8.892 12.469 1.00 85.25 73 TRP A N 1
ATOM 583 C CA . TRP A 1 73 ? -9.393 9.019 12.643 1.00 85.25 73 TRP A CA 1
ATOM 584 C C . TRP A 1 73 ? -8.951 10.483 12.575 1.00 85.25 73 TRP A C 1
ATOM 586 O O . TRP A 1 73 ? -9.705 11.362 12.160 1.00 85.25 73 TRP A O 1
ATOM 596 N N . GLU A 1 74 ? -7.714 10.745 12.989 1.00 83.31 74 GLU A N 1
ATOM 597 C CA . GLU A 1 74 ? -7.142 12.089 12.998 1.00 83.31 74 GLU A CA 1
ATOM 598 C C . GLU A 1 74 ? -6.762 12.559 11.583 1.00 83.31 74 GLU A C 1
ATOM 600 O O . GLU A 1 74 ? -6.031 11.882 10.854 1.00 83.31 74 GLU A O 1
ATOM 605 N N . GLU A 1 75 ? -7.215 13.752 11.191 1.00 84.81 75 GLU A N 1
ATOM 606 C CA . GLU A 1 75 ? -6.942 14.309 9.858 1.00 84.81 75 GLU A CA 1
ATOM 607 C C . GLU A 1 75 ? -5.471 14.699 9.639 1.00 84.81 75 GLU A C 1
ATOM 609 O O . GLU A 1 75 ? -5.041 14.830 8.491 1.00 84.81 75 GLU A O 1
ATOM 614 N N . SER A 1 76 ? -4.671 14.833 10.704 1.00 88.38 76 SER A N 1
ATOM 615 C CA . SER A 1 76 ? -3.246 15.189 10.608 1.00 88.38 76 SER A CA 1
ATOM 616 C C . SER A 1 76 ? -2.444 14.194 9.757 1.00 88.38 76 SER A C 1
ATOM 618 O O . SER A 1 76 ? -1.500 14.585 9.071 1.00 88.38 76 SER A O 1
ATOM 620 N N . GLN A 1 77 ? -2.869 12.925 9.724 1.00 88.62 77 GLN A N 1
ATOM 621 C CA . GLN A 1 77 ? -2.232 11.839 8.971 1.00 88.62 77 GLN A CA 1
ATOM 622 C C . GLN A 1 77 ? -2.866 11.584 7.592 1.00 88.62 77 GLN A C 1
ATOM 624 O O . GLN A 1 77 ? -2.408 10.702 6.863 1.00 88.62 77 GLN A O 1
ATOM 629 N N . LEU A 1 78 ? -3.897 12.344 7.198 1.00 91.50 78 LEU A N 1
ATOM 630 C CA . LEU A 1 78 ? -4.697 12.086 5.991 1.00 91.50 78 LEU A CA 1
ATOM 631 C C . LEU A 1 78 ? -3.846 12.011 4.714 1.00 91.50 78 LEU A C 1
ATOM 633 O O . LEU A 1 78 ? -4.057 11.134 3.877 1.00 91.50 78 LEU A O 1
ATOM 637 N N . SER A 1 79 ? -2.867 12.907 4.573 1.00 92.56 79 SER A N 1
ATOM 638 C CA . SER A 1 79 ? -1.995 12.938 3.391 1.00 92.56 79 SER A CA 1
ATOM 639 C C . SER A 1 79 ? -1.138 11.671 3.288 1.00 92.56 79 SER A C 1
ATOM 641 O O . SER A 1 79 ? -1.075 11.052 2.228 1.00 92.56 79 SER A O 1
ATOM 643 N N . MET A 1 80 ? -0.534 11.238 4.399 1.00 94.19 80 MET A N 1
ATOM 644 C CA . MET A 1 80 ? 0.289 10.025 4.436 1.00 94.19 80 MET A CA 1
ATOM 645 C C . MET A 1 80 ? -0.544 8.756 4.266 1.00 94.19 80 MET A C 1
ATOM 647 O O . MET A 1 80 ? -0.147 7.859 3.521 1.00 94.19 80 MET A O 1
ATOM 651 N N . LEU A 1 81 ? -1.736 8.715 4.865 1.00 93.81 81 LEU A N 1
ATOM 652 C CA . LEU A 1 81 ? -2.694 7.638 4.648 1.00 93.81 81 LEU A CA 1
ATOM 653 C C . LEU A 1 81 ? -3.057 7.524 3.161 1.00 93.81 81 LEU A C 1
ATOM 655 O O . LEU A 1 81 ? -3.008 6.431 2.601 1.00 93.81 81 LEU A O 1
ATOM 659 N N . ALA A 1 82 ? -3.360 8.637 2.486 1.00 93.75 82 ALA A N 1
ATOM 660 C CA . ALA A 1 82 ? -3.660 8.625 1.055 1.00 93.75 82 ALA A CA 1
ATOM 661 C C . ALA A 1 82 ? -2.490 8.061 0.229 1.00 93.75 82 ALA A C 1
ATOM 663 O O . ALA A 1 82 ? -2.712 7.219 -0.645 1.00 93.75 82 ALA A O 1
ATOM 664 N N . CYS A 1 83 ? -1.251 8.457 0.539 1.00 95.25 83 CYS A N 1
ATOM 665 C CA . CYS A 1 83 ? -0.054 7.898 -0.093 1.00 95.25 83 CYS A CA 1
ATOM 666 C C . CYS A 1 83 ? 0.047 6.379 0.109 1.00 95.25 83 CYS A C 1
ATOM 668 O O . CYS A 1 83 ? 0.257 5.637 -0.856 1.00 95.25 83 CYS A O 1
ATOM 670 N N . PHE A 1 84 ? -0.167 5.908 1.340 1.00 94.69 84 PHE A N 1
ATOM 671 C CA . PHE A 1 84 ? -0.136 4.488 1.678 1.00 94.69 84 PHE A CA 1
ATOM 672 C C . PHE A 1 84 ? -1.164 3.690 0.864 1.00 94.69 84 PHE A C 1
ATOM 674 O O . PHE A 1 84 ? -0.818 2.707 0.202 1.00 94.69 84 PHE A O 1
ATOM 681 N N . LEU A 1 85 ? -2.423 4.141 0.855 1.00 93.00 85 LEU A N 1
ATOM 682 C CA . LEU A 1 85 ? -3.520 3.480 0.145 1.00 93.00 85 LEU A CA 1
ATOM 683 C C . LEU A 1 85 ? -3.249 3.396 -1.365 1.00 93.00 85 LEU A C 1
ATOM 685 O O . LEU A 1 85 ? -3.431 2.335 -1.973 1.00 93.00 85 LEU A O 1
ATOM 689 N N . VAL A 1 86 ? -2.766 4.492 -1.961 1.00 93.81 86 VAL A N 1
ATOM 690 C CA . VAL A 1 86 ? -2.426 4.571 -3.388 1.00 93.81 86 VAL A CA 1
ATOM 691 C C . VAL A 1 86 ? -1.312 3.595 -3.738 1.00 93.81 86 VAL A C 1
ATOM 693 O O . VAL A 1 86 ? -1.486 2.751 -4.624 1.00 93.81 86 VAL A O 1
ATOM 696 N N . TYR A 1 87 ? -0.181 3.671 -3.041 1.00 94.00 87 TYR A N 1
ATOM 697 C CA . TYR A 1 87 ? 1.015 2.906 -3.386 1.00 94.00 87 TYR A CA 1
ATOM 698 C C . TYR A 1 87 ? 0.844 1.394 -3.156 1.00 94.00 87 TYR A C 1
ATOM 700 O O . TYR A 1 87 ? 1.290 0.569 -3.966 1.00 94.00 87 TYR A O 1
ATOM 708 N N . HIS A 1 88 ? 0.119 1.015 -2.101 1.00 92.00 88 HIS A N 1
ATOM 709 C CA . HIS A 1 88 ? -0.150 -0.384 -1.770 1.00 92.00 88 HI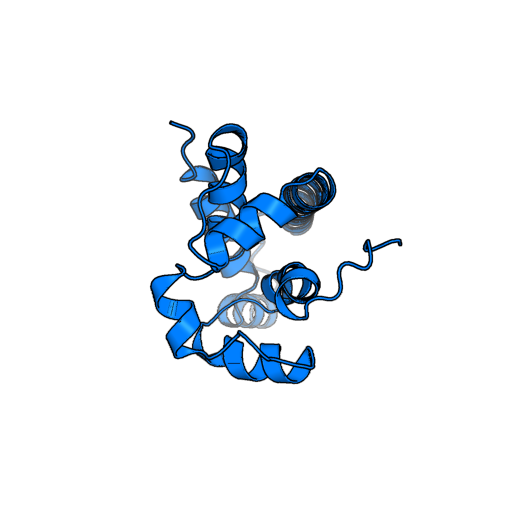S A CA 1
ATOM 710 C C . HIS A 1 88 ? -1.395 -0.970 -2.449 1.00 92.00 88 HIS A C 1
ATOM 712 O O . HIS A 1 88 ? -1.593 -2.183 -2.391 1.00 92.00 88 HIS A O 1
ATOM 718 N N . SER A 1 89 ? -2.183 -0.165 -3.170 1.00 90.44 89 SER A N 1
ATOM 719 C CA . SER A 1 89 ? -3.462 -0.592 -3.769 1.00 90.44 89 SER A CA 1
ATOM 720 C C . SER A 1 89 ? -4.438 -1.148 -2.733 1.00 90.44 89 SER A C 1
ATOM 722 O O . SER A 1 89 ? -5.122 -2.140 -2.992 1.00 90.44 89 SER A O 1
ATOM 724 N N . VAL A 1 90 ? -4.475 -0.545 -1.545 1.00 88.81 90 VAL A N 1
ATOM 725 C CA . VAL A 1 90 ? -5.386 -0.984 -0.486 1.00 88.81 90 VAL A CA 1
ATOM 726 C C . VAL A 1 90 ? -6.813 -0.638 -0.918 1.00 88.81 90 VAL A C 1
ATOM 728 O O . VAL A 1 90 ? -7.085 0.519 -1.256 1.00 88.81 90 VAL A O 1
ATOM 731 N N . PRO A 1 91 ? -7.734 -1.612 -0.965 1.00 83.00 91 PRO A N 1
ATOM 732 C CA . PRO A 1 91 ? -9.087 -1.353 -1.420 1.00 83.00 91 PRO A CA 1
ATOM 733 C C . PRO A 1 91 ? -9.864 -0.528 -0.395 1.00 83.00 91 PRO A C 1
ATOM 735 O O . PRO A 1 91 ? -9.639 -0.612 0.810 1.00 83.00 91 PRO A O 1
ATOM 738 N N . ALA A 1 92 ? -10.819 0.258 -0.895 1.00 83.44 92 ALA A N 1
ATOM 739 C CA . ALA A 1 92 ? -11.683 1.061 -0.039 1.00 83.44 92 ALA A CA 1
ATOM 740 C C . ALA A 1 92 ? -12.480 0.179 0.950 1.00 83.44 92 ALA A C 1
ATOM 742 O O . ALA A 1 92 ? -12.898 -0.916 0.556 1.00 83.44 92 ALA A O 1
ATOM 743 N N . PRO A 1 93 ? -12.801 0.679 2.162 1.00 78.75 93 PRO A N 1
ATOM 744 C CA . PRO A 1 93 ? -13.449 -0.096 3.217 1.00 78.75 93 PRO A CA 1
ATOM 745 C C . PRO A 1 93 ? -14.735 -0.787 2.782 1.00 78.75 93 PRO A C 1
ATOM 747 O O . PRO A 1 93 ? -14.943 -1.938 3.113 1.00 78.75 93 PRO A O 1
ATOM 750 N N . ARG A 1 94 ? -15.544 -0.163 1.919 1.00 76.31 94 ARG A N 1
ATOM 751 C CA . ARG A 1 94 ? -16.757 -0.768 1.329 1.00 76.31 94 ARG A CA 1
ATOM 752 C C . ARG A 1 94 ? -16.544 -2.110 0.612 1.00 76.31 94 ARG A C 1
ATOM 754 O O . ARG A 1 94 ? -17.489 -2.877 0.481 1.00 76.31 94 ARG A O 1
ATOM 761 N N . HIS A 1 95 ? -15.332 -2.397 0.142 1.00 74.25 95 HIS A N 1
ATOM 762 C CA . HIS A 1 95 ? -15.008 -3.659 -0.522 1.00 74.25 95 HIS A CA 1
ATOM 763 C C . HIS A 1 95 ? -14.445 -4.709 0.452 1.00 74.25 95 HIS A C 1
ATOM 765 O O . HIS A 1 95 ? -14.413 -5.888 0.112 1.00 74.25 95 HIS A O 1
ATOM 771 N N . LEU A 1 96 ? -14.032 -4.324 1.665 1.00 70.38 96 LEU A N 1
ATOM 772 C CA . LEU A 1 96 ? -13.431 -5.233 2.649 1.00 70.38 96 LEU A CA 1
ATOM 773 C C . LEU A 1 96 ? -14.449 -6.203 3.295 1.00 70.38 96 LEU A C 1
ATOM 775 O O . LEU A 1 96 ? -14.125 -7.390 3.371 1.00 70.38 96 LEU A O 1
ATOM 779 N N . PRO A 1 97 ? -15.682 -5.795 3.684 1.00 62.03 97 PRO A N 1
ATOM 780 C CA . PRO A 1 97 ? -16.694 -6.702 4.233 1.00 62.03 97 PRO A CA 1
ATOM 781 C C . PRO A 1 97 ? -17.073 -7.826 3.273 1.00 62.03 97 PRO A C 1
ATOM 783 O O . PRO A 1 97 ? -17.283 -8.955 3.700 1.00 62.03 97 PRO A O 1
ATOM 786 N N . SER A 1 98 ? -17.082 -7.548 1.962 1.00 57.09 98 SER A N 1
ATOM 787 C CA . SER A 1 98 ? -17.353 -8.569 0.938 1.00 57.09 98 SER A CA 1
ATOM 788 C C . SER A 1 98 ? -16.302 -9.686 0.900 1.00 57.09 98 SER A C 1
ATOM 790 O O . SER A 1 98 ? -16.565 -10.767 0.384 1.00 57.09 98 SER A O 1
ATOM 792 N N . VAL A 1 99 ? -15.126 -9.438 1.483 1.00 58.44 99 VAL A N 1
ATOM 793 C CA . VAL A 1 99 ? -13.983 -10.357 1.511 1.00 58.44 99 VAL A CA 1
ATOM 794 C C . VAL A 1 99 ? -13.830 -11.048 2.871 1.00 58.44 99 VAL A C 1
ATOM 796 O O . VAL A 1 99 ? -13.047 -11.990 2.993 1.00 58.44 99 VAL A O 1
ATOM 799 N N . GLY A 1 100 ? -14.605 -10.638 3.884 1.00 60.00 100 GLY A N 1
ATOM 800 C CA . GLY A 1 100 ? -14.623 -11.277 5.203 1.00 60.00 100 GLY A CA 1
ATOM 801 C C . GLY A 1 100 ? -13.250 -11.284 5.875 1.00 60.00 100 GLY A C 1
ATOM 802 O O . GLY A 1 100 ? -12.805 -12.325 6.355 1.00 60.00 100 GLY A O 1
ATOM 803 N N . LEU A 1 101 ? -12.527 -10.159 5.821 1.00 64.75 101 LEU A N 1
ATOM 804 C CA . LEU A 1 101 ? -11.168 -10.059 6.371 1.00 64.75 101 LEU A CA 1
ATOM 805 C C . LEU A 1 101 ? -11.148 -10.124 7.903 1.00 64.75 101 LEU A C 1
ATOM 807 O O . LEU A 1 101 ? -10.209 -10.696 8.461 1.00 64.75 101 LEU A O 1
ATOM 811 N N . GLU A 1 102 ? -12.199 -9.622 8.554 1.00 62.19 102 GLU A N 1
ATOM 812 C CA . GLU A 1 102 ? -12.429 -9.775 9.993 1.00 62.19 102 GLU A CA 1
ATOM 813 C C . GLU A 1 102 ? -12.541 -11.260 10.377 1.00 62.19 102 GLU A C 1
ATOM 815 O O . GLU A 1 102 ? -13.208 -12.048 9.704 1.00 62.19 102 GLU A O 1
ATOM 820 N N . GLY A 1 103 ? -11.846 -11.656 11.447 1.00 63.78 103 GLY A N 1
ATOM 821 C CA . GLY A 1 103 ? -11.841 -13.037 11.943 1.00 63.78 103 GLY A CA 1
ATOM 822 C C . GLY A 1 103 ? -10.893 -13.992 11.212 1.00 63.78 103 GLY A C 1
ATOM 823 O O . GLY A 1 103 ? -10.962 -15.199 11.430 1.00 63.78 103 GLY A O 1
ATOM 824 N N . SER A 1 104 ? -10.007 -13.490 10.345 1.00 75.38 104 SER A N 1
ATOM 825 C CA . SER A 1 104 ? -8.921 -14.315 9.801 1.00 75.38 104 SER A CA 1
ATOM 826 C C . SER A 1 104 ? -7.915 -14.641 10.906 1.00 75.38 104 SER A C 1
ATOM 828 O O . SER A 1 104 ? -7.487 -13.748 11.632 1.00 75.38 104 SER A O 1
ATOM 830 N N . THR A 1 105 ? -7.524 -15.908 11.025 1.00 78.69 105 THR A N 1
ATOM 831 C CA . THR A 1 105 ? -6.638 -16.379 12.110 1.00 78.69 105 THR A CA 1
ATOM 832 C C . THR A 1 105 ? -5.202 -16.614 11.648 1.00 78.69 105 THR A C 1
ATOM 834 O O . THR A 1 105 ? -4.300 -16.797 12.463 1.00 78.69 105 THR A O 1
ATOM 837 N N . SER A 1 106 ? -4.962 -16.589 10.332 1.00 84.31 106 SER A N 1
ATOM 838 C CA . SER A 1 106 ? -3.641 -16.810 9.750 1.00 84.31 106 SER A CA 1
ATOM 839 C C . SER A 1 106 ? -3.376 -15.945 8.516 1.00 84.31 106 SER A C 1
ATOM 841 O O . SER A 1 106 ? -4.281 -15.538 7.784 1.00 84.31 106 SER A O 1
ATOM 843 N N . PHE A 1 107 ? -2.093 -15.709 8.231 1.00 85.31 107 PHE A N 1
ATOM 844 C CA . PHE A 1 107 ? -1.666 -15.002 7.021 1.00 85.31 107 PHE A CA 1
ATOM 845 C C . PHE A 1 107 ? -2.069 -15.735 5.729 1.00 85.31 107 PHE A C 1
ATOM 847 O O . PHE A 1 107 ? -2.369 -15.100 4.720 1.00 85.31 107 PHE A O 1
ATOM 854 N N . ALA A 1 108 ? -2.118 -17.071 5.754 1.00 86.75 108 ALA A N 1
ATOM 855 C CA . ALA A 1 108 ? -2.533 -17.875 4.606 1.00 86.75 108 ALA A CA 1
ATOM 856 C C . ALA A 1 108 ? -4.013 -17.651 4.249 1.00 86.75 108 ALA A C 1
ATOM 858 O O . ALA A 1 108 ? -4.346 -17.494 3.073 1.00 86.75 108 ALA A O 1
ATOM 859 N N . GLU A 1 109 ? -4.889 -17.564 5.255 1.00 84.81 109 GLU A N 1
ATOM 860 C CA . GLU A 1 109 ? -6.299 -17.204 5.058 1.00 84.81 109 GLU A CA 1
ATOM 861 C C . GLU A 1 109 ? -6.442 -15.801 4.471 1.00 84.81 109 GLU A C 1
ATOM 863 O O . GLU A 1 109 ? -7.188 -15.604 3.509 1.00 84.81 109 GLU A O 1
ATOM 868 N N . LEU A 1 110 ? -5.681 -14.836 4.996 1.00 84.06 110 LEU A N 1
ATOM 869 C CA . LEU A 1 110 ? -5.659 -13.474 4.470 1.00 84.06 110 LEU A CA 1
ATOM 870 C C . LEU A 1 110 ? -5.201 -13.428 3.008 1.00 84.06 110 LEU A C 1
ATOM 872 O O . LEU A 1 110 ? -5.823 -12.740 2.199 1.00 84.06 110 LEU A O 1
ATOM 876 N N . LEU A 1 111 ? -4.155 -14.177 2.645 1.00 85.88 111 LEU A N 1
ATOM 877 C CA . LEU A 1 111 ? -3.678 -14.287 1.263 1.00 85.88 111 LEU A CA 1
ATOM 878 C C . LEU A 1 111 ? -4.760 -14.840 0.338 1.00 85.88 111 LEU A C 1
ATOM 880 O O . LEU A 1 111 ? -4.972 -14.312 -0.756 1.00 85.88 111 LEU A O 1
ATOM 884 N N . PHE A 1 112 ? -5.446 -15.895 0.776 1.00 83.88 112 PHE A N 1
ATOM 885 C CA . PHE A 1 112 ? -6.501 -16.530 -0.002 1.00 83.88 112 PHE A CA 1
ATOM 886 C C . PHE A 1 112 ? -7.680 -15.578 -0.234 1.00 83.88 112 PHE A C 1
ATOM 888 O O . PHE A 1 112 ? -8.101 -15.393 -1.378 1.00 83.88 112 PHE A O 1
ATOM 895 N N . LYS A 1 113 ? -8.151 -14.909 0.824 1.00 80.25 113 LYS A N 1
ATOM 896 C CA . LYS A 1 113 ? -9.236 -13.918 0.759 1.00 80.25 113 LYS A CA 1
ATOM 897 C C . LYS A 1 113 ? -8.848 -12.707 -0.104 1.00 80.25 113 LYS A C 1
ATOM 899 O O . LYS A 1 113 ? -9.591 -12.309 -1.001 1.00 80.25 113 LYS A O 1
ATOM 904 N N . CYS A 1 114 ? -7.637 -12.174 0.073 1.00 79.06 114 CYS A N 1
ATOM 905 C CA . CYS A 1 114 ? -7.150 -11.004 -0.669 1.00 79.06 114 CYS A CA 1
ATOM 906 C C . CYS A 1 114 ? -6.810 -11.276 -2.139 1.00 79.06 114 CYS A C 1
ATOM 908 O O . CYS A 1 114 ? -6.680 -10.326 -2.915 1.00 79.06 114 CYS A O 1
ATOM 910 N N . LYS A 1 115 ? -6.702 -12.542 -2.564 1.00 79.12 115 LYS A N 1
ATOM 911 C CA . LYS A 1 115 ? -6.458 -12.892 -3.972 1.00 79.12 115 LYS A CA 1
ATOM 912 C C . LYS A 1 115 ? -7.517 -12.294 -4.906 1.00 79.12 115 LYS A C 1
ATOM 914 O O . LYS A 1 115 ? -7.189 -11.883 -6.017 1.00 79.12 115 LYS A O 1
ATOM 919 N N . GLN A 1 116 ? -8.767 -12.202 -4.450 1.00 75.88 116 GLN A N 1
ATOM 920 C CA . GLN A 1 116 ? -9.870 -11.627 -5.230 1.00 75.88 116 GLN A CA 1
ATOM 921 C C . GLN A 1 116 ? -9.788 -10.095 -5.340 1.00 75.88 116 GLN A C 1
ATOM 923 O O . GLN A 1 116 ? -10.233 -9.524 -6.332 1.00 75.88 116 GLN A O 1
ATOM 928 N N . LEU A 1 117 ? -9.143 -9.436 -4.372 1.00 74.25 117 LEU A N 1
ATOM 929 C CA . LEU A 1 117 ? -8.976 -7.980 -4.322 1.00 74.25 117 LEU A CA 1
ATOM 930 C C . LEU A 1 117 ? -7.861 -7.458 -5.235 1.00 74.25 117 LEU A C 1
ATOM 932 O O . LEU A 1 117 ? -7.644 -6.251 -5.296 1.00 74.25 117 LEU A O 1
ATOM 936 N N . LYS A 1 118 ? -7.133 -8.350 -5.926 1.00 77.56 118 LYS A N 1
ATOM 937 C CA . LYS A 1 118 ? -5.937 -8.016 -6.724 1.00 77.56 118 LYS A CA 1
ATOM 938 C C . LYS A 1 118 ? -4.889 -7.222 -5.931 1.00 77.56 118 LYS A C 1
ATOM 940 O O . LYS A 1 118 ? -4.068 -6.518 -6.514 1.00 77.56 118 LYS A O 1
ATOM 945 N N . MET A 1 119 ? -4.904 -7.343 -4.604 1.00 81.50 119 MET A N 1
ATOM 946 C CA . MET A 1 119 ? -3.977 -6.624 -3.747 1.00 81.50 119 MET A CA 1
ATOM 947 C C . MET A 1 119 ? -2.594 -7.289 -3.810 1.00 81.50 119 MET A C 1
ATOM 949 O O . MET A 1 119 ? -2.494 -8.511 -3.658 1.00 81.50 119 MET A O 1
ATOM 953 N N . PRO A 1 120 ? -1.508 -6.525 -4.016 1.00 84.12 120 PRO A N 1
ATOM 954 C CA . PRO A 1 120 ? -0.160 -7.074 -3.985 1.00 84.12 120 PRO A CA 1
ATOM 955 C C . PRO A 1 120 ? 0.166 -7.706 -2.625 1.00 84.12 120 PRO A C 1
ATOM 957 O O . PRO A 1 120 ? -0.075 -7.104 -1.581 1.00 84.12 120 PRO A O 1
ATOM 960 N N . VAL A 1 121 ? 0.825 -8.869 -2.619 1.00 86.56 121 VAL A N 1
ATOM 961 C CA . VAL A 1 121 ? 1.248 -9.555 -1.377 1.00 86.56 121 VAL A CA 1
ATOM 962 C C . VAL A 1 121 ? 2.100 -8.650 -0.477 1.00 86.56 121 VAL A C 1
ATOM 964 O O . VAL A 1 121 ? 1.976 -8.696 0.742 1.00 86.56 121 VAL A O 1
ATOM 967 N N . ARG A 1 122 ? 2.909 -7.757 -1.066 1.00 86.12 122 ARG A N 1
ATOM 968 C CA . ARG A 1 122 ? 3.712 -6.769 -0.323 1.00 86.12 122 ARG A CA 1
ATOM 969 C C . ARG A 1 122 ? 2.881 -5.829 0.558 1.00 86.12 122 ARG A C 1
ATOM 971 O O . ARG A 1 122 ? 3.370 -5.390 1.593 1.00 86.12 122 ARG A O 1
ATOM 978 N N . ALA A 1 123 ? 1.663 -5.498 0.127 1.00 87.56 123 ALA A N 1
ATOM 979 C CA . ALA A 1 123 ? 0.731 -4.688 0.900 1.00 87.56 123 ALA A CA 1
ATOM 980 C C . ALA A 1 123 ? 0.137 -5.526 2.029 1.00 87.56 123 ALA A C 1
ATOM 982 O O . ALA A 1 123 ? 0.092 -5.087 3.171 1.00 87.56 123 ALA A O 1
ATOM 983 N N . LEU A 1 124 ? -0.227 -6.776 1.725 1.00 87.56 124 LEU A N 1
ATOM 984 C CA . LEU A 1 124 ? -0.772 -7.681 2.725 1.00 87.56 124 LEU A CA 1
ATOM 985 C C . LEU A 1 124 ? 0.209 -7.959 3.867 1.00 87.56 124 LEU A C 1
ATOM 987 O O . LEU A 1 124 ? -0.218 -8.014 5.009 1.00 87.56 124 LEU A O 1
ATOM 991 N N . LEU A 1 125 ? 1.507 -8.089 3.585 1.00 88.00 125 LEU A N 1
ATOM 992 C CA . LEU A 1 125 ? 2.530 -8.275 4.622 1.00 88.00 125 LEU A CA 1
ATOM 993 C C . LEU A 1 125 ? 2.546 -7.136 5.654 1.00 88.00 125 LEU A C 1
ATOM 995 O O . LEU A 1 125 ? 2.763 -7.395 6.829 1.00 88.00 125 LEU A O 1
ATOM 999 N N . ARG A 1 126 ? 2.267 -5.900 5.224 1.00 88.50 126 ARG A N 1
ATOM 1000 C CA . ARG A 1 126 ? 2.190 -4.716 6.098 1.00 88.50 126 ARG A CA 1
ATOM 1001 C C . ARG A 1 126 ? 0.849 -4.604 6.820 1.00 88.50 126 ARG A C 1
ATOM 1003 O O . ARG A 1 126 ? 0.784 -4.084 7.924 1.00 88.50 126 ARG A O 1
ATOM 1010 N N . LEU A 1 127 ? -0.218 -5.112 6.205 1.00 85.81 127 LEU A N 1
ATOM 1011 C CA . LEU A 1 127 ? -1.563 -5.135 6.784 1.00 85.81 127 LEU A CA 1
ATOM 1012 C C . LEU A 1 127 ? -1.795 -6.321 7.727 1.00 85.81 127 LEU A C 1
ATOM 1014 O O . LEU A 1 127 ? -2.686 -6.267 8.566 1.00 85.81 127 LEU A O 1
ATOM 1018 N N . ALA A 1 128 ? -1.027 -7.401 7.599 1.00 85.62 128 ALA A N 1
ATOM 1019 C CA . ALA A 1 128 ? -1.240 -8.623 8.364 1.00 85.62 128 ALA A CA 1
ATOM 1020 C C . ALA A 1 128 ? -1.176 -8.422 9.889 1.00 85.62 128 ALA A C 1
ATOM 1022 O O . ALA A 1 128 ? -2.075 -8.937 10.552 1.00 85.62 128 ALA A O 1
ATOM 1023 N N . PRO A 1 129 ? -0.218 -7.661 10.462 1.00 83.12 129 PRO A N 1
ATOM 1024 C CA . PRO A 1 129 ? -0.202 -7.396 11.905 1.00 83.12 129 PRO A CA 1
ATOM 1025 C C . PRO A 1 129 ? -1.478 -6.693 12.388 1.00 83.12 129 PRO A C 1
ATOM 1027 O O . PRO A 1 129 ? -2.026 -7.047 13.431 1.00 83.12 129 PRO A O 1
ATOM 1030 N N . LEU A 1 130 ? -1.995 -5.760 11.579 1.00 80.50 130 LEU A N 1
ATOM 1031 C CA . LEU A 1 130 ? -3.226 -5.016 11.857 1.00 80.50 130 LEU A CA 1
ATOM 1032 C C . LEU A 1 130 ? -4.474 -5.903 11.778 1.00 80.50 130 LEU A C 1
ATOM 1034 O O . LEU A 1 130 ? -5.363 -5.798 12.614 1.00 80.50 130 LEU A O 1
ATOM 1038 N N . LEU A 1 131 ? -4.547 -6.775 10.770 1.00 80.00 131 LEU A N 1
ATOM 1039 C CA . LEU A 1 131 ? -5.732 -7.595 10.496 1.00 80.00 131 LEU A CA 1
ATOM 1040 C C . LEU A 1 131 ? -5.814 -8.863 11.354 1.00 80.00 131 LEU A C 1
ATOM 1042 O O . LEU A 1 131 ? -6.911 -9.334 11.635 1.00 80.00 131 LEU A O 1
ATOM 1046 N N . LEU A 1 132 ? -4.673 -9.431 11.752 1.00 79.00 132 LEU A N 1
ATOM 1047 C CA . LEU A 1 132 ? -4.615 -10.638 12.588 1.00 79.00 132 LEU A CA 1
ATOM 1048 C C . LEU A 1 132 ? -4.702 -10.324 14.089 1.00 79.00 132 LEU A C 1
ATOM 1050 O O . LEU A 1 132 ? -4.609 -11.239 14.903 1.00 79.00 132 LEU A O 1
ATOM 1054 N N . GLY A 1 133 ? -4.859 -9.048 14.465 1.00 62.66 133 GLY A N 1
ATOM 1055 C CA . GLY A 1 133 ? -4.991 -8.632 15.863 1.00 62.66 133 GLY A CA 1
ATOM 1056 C C . GLY A 1 133 ? -3.753 -8.927 16.709 1.00 62.66 133 GLY A C 1
ATOM 1057 O O . GLY A 1 133 ? -3.868 -9.078 17.923 1.00 62.66 133 GLY A O 1
ATOM 1058 N N . ASN A 1 134 ? -2.577 -9.032 16.084 1.00 51.38 134 ASN A N 1
ATOM 1059 C CA . ASN A 1 134 ? -1.324 -9.303 16.776 1.00 51.38 134 ASN A CA 1
ATOM 1060 C C . ASN A 1 134 ? -0.424 -8.065 16.657 1.00 51.38 134 ASN A C 1
ATOM 1062 O O . ASN A 1 134 ? 0.383 -7.985 15.727 1.00 51.38 134 ASN A O 1
ATOM 1066 N N . PRO A 1 135 ? -0.568 -7.076 17.562 1.00 47.09 135 PRO A N 1
ATOM 1067 C CA . PRO A 1 135 ? 0.312 -5.922 17.633 1.00 47.09 135 PRO A CA 1
ATOM 1068 C C . PRO A 1 135 ? 1.634 -6.367 18.264 1.00 47.09 135 PRO A C 1
ATOM 1070 O O . PRO A 1 135 ? 2.004 -5.933 19.351 1.00 47.09 135 PRO A O 1
ATOM 1073 N N . GLN A 1 136 ? 2.345 -7.292 17.622 1.00 42.22 136 GLN A N 1
ATOM 1074 C CA . GLN A 1 136 ? 3.763 -7.406 17.899 1.00 42.22 136 GLN A CA 1
ATOM 1075 C C . GLN A 1 136 ? 4.454 -6.320 17.079 1.00 42.22 136 GLN A C 1
ATOM 1077 O O . GLN A 1 136 ? 4.275 -6.286 15.857 1.00 42.22 136 GLN A O 1
ATOM 1082 N N . PRO A 1 137 ? 5.214 -5.415 17.723 1.00 39.62 137 PRO A N 1
ATOM 1083 C CA . PRO A 1 137 ? 6.067 -4.505 16.985 1.00 39.62 137 PRO A CA 1
ATOM 1084 C C . PRO A 1 137 ? 6.948 -5.368 16.083 1.00 39.62 137 PRO A C 1
ATOM 1086 O O . PRO A 1 137 ? 7.509 -6.364 16.543 1.00 39.62 137 PRO A O 1
ATOM 1089 N N . MET A 1 138 ? 7.029 -5.030 14.796 1.00 44.03 138 MET A N 1
ATOM 1090 C CA . MET A 1 138 ? 8.009 -5.631 13.894 1.00 44.03 138 MET A CA 1
ATOM 1091 C C . MET A 1 138 ? 9.398 -5.176 14.358 1.00 44.03 138 MET A C 1
ATOM 1093 O O . MET A 1 138 ? 9.968 -4.230 13.826 1.00 44.03 138 MET A O 1
ATOM 1097 N N . VAL A 1 139 ? 9.900 -5.811 15.415 1.00 36.59 139 VAL A N 1
ATOM 1098 C CA . VAL A 1 139 ? 11.289 -5.734 15.844 1.00 36.59 139 VAL A CA 1
ATOM 1099 C C . VAL A 1 139 ? 12.056 -6.608 14.860 1.00 36.59 139 VAL A C 1
ATOM 1101 O O . VAL A 1 139 ? 11.878 -7.828 14.844 1.00 36.59 139 VAL A O 1
ATOM 1104 N N . MET A 1 140 ? 12.832 -5.964 13.987 1.00 35.25 140 MET A N 1
ATOM 1105 C CA . MET A 1 140 ? 13.999 -6.607 13.379 1.00 35.25 140 MET A CA 1
ATOM 1106 C C . MET A 1 140 ? 15.125 -6.661 14.402 1.00 35.25 140 MET A C 1
ATOM 1108 O O . MET A 1 140 ? 15.286 -5.662 15.140 1.00 35.25 140 MET A O 1
#

Radius of gyration: 16.96 Å; chains: 1; bounding box: 38×37×45 Å

pLDDT: mean 80.26, std 14.25, range [35.25, 96.44]

Secondary structure (DSSP, 8-state):
----HHHHHHHHHHHHHHSHHHHHHHHH-TTS--SS-TTHHHHHHHHHHHHHHHHIIIIIHHHHHHHHHT----GGGHHHHHHHHHHHTPPPGGGSGGGT-TT--SHHHHHHHHGGGT--HHHHHHHHHHHTT-------

Organism: Myotis myotis (NCBI:txid51298)

Foldseek 3Di:
DQDCVVVLVLLVVLCVCPDPVNVVVCVVCVPPDDPDDPVVNVVVVVVLVVVLVVCCLVVVVVVLLCQLVVHDDDCVCVNSSVSLCSNQVPDGNVVVVVLVLAPDQDLVSVCVSCVVVVGDVSSSVSCVCSSNVPPDPPDD